Protein AF-A0A3Q7GHH8-F1 (afdb_monomer_lite)

Structure (mmCIF, N/CA/C/O backbone):
data_AF-A0A3Q7GHH8-F1
#
_entry.id   AF-A0A3Q7GHH8-F1
#
loop_
_atom_site.group_PDB
_atom_site.id
_atom_site.type_symbol
_atom_site.label_atom_id
_atom_site.label_alt_id
_atom_site.label_comp_id
_atom_site.label_asym_id
_atom_site.label_entity_id
_atom_site.label_seq_id
_atom_site.pdbx_PDB_ins_code
_atom_site.Cartn_x
_atom_site.Cartn_y
_atom_site.Cartn_z
_atom_site.occupancy
_atom_site.B_iso_or_equiv
_atom_site.auth_seq_id
_atom_site.auth_comp_id
_atom_site.auth_asym_id
_atom_site.auth_atom_id
_atom_site.pdbx_PDB_model_num
ATOM 1 N N . MET A 1 1 ? 13.890 -15.818 -22.424 1.00 46.34 1 MET A N 1
ATOM 2 C CA . MET A 1 1 ? 13.110 -15.985 -21.183 1.00 46.34 1 MET A CA 1
ATOM 3 C C . MET A 1 1 ? 12.271 -14.733 -21.054 1.00 46.34 1 MET A C 1
ATOM 5 O O . MET A 1 1 ? 12.860 -13.675 -20.892 1.00 46.34 1 MET A O 1
ATOM 9 N N . GLU A 1 2 ? 10.953 -14.808 -21.233 1.00 57.88 2 GLU A N 1
ATOM 10 C CA . GLU A 1 2 ? 10.088 -13.681 -20.861 1.00 57.88 2 GLU A CA 1
ATOM 11 C C . GLU A 1 2 ? 10.237 -13.481 -19.350 1.00 57.88 2 GLU A C 1
ATOM 13 O O . GLU A 1 2 ? 9.786 -14.303 -18.550 1.00 57.88 2 GLU A O 1
ATOM 18 N N . GLY A 1 3 ? 10.994 -12.457 -18.958 1.00 70.94 3 GLY A N 1
ATOM 19 C CA . GLY A 1 3 ? 11.122 -12.071 -17.562 1.00 70.94 3 GLY A CA 1
ATOM 20 C C . GLY A 1 3 ? 9.764 -11.588 -17.072 1.00 70.94 3 GLY A C 1
ATOM 21 O O . GLY A 1 3 ? 9.121 -10.778 -17.734 1.00 70.94 3 GLY A O 1
ATOM 22 N N . LYS A 1 4 ? 9.302 -12.108 -15.933 1.00 78.62 4 LYS A N 1
ATOM 23 C CA . LYS A 1 4 ? 8.099 -11.588 -15.275 1.00 78.62 4 LYS A CA 1
ATOM 24 C C . LYS A 1 4 ? 8.298 -10.102 -14.984 1.00 78.62 4 LYS A C 1
ATOM 26 O O . LYS A 1 4 ? 9.358 -9.725 -14.493 1.00 78.62 4 LYS A O 1
ATOM 31 N N . ASP A 1 5 ? 7.261 -9.311 -15.235 1.00 91.69 5 ASP A N 1
ATOM 32 C CA . ASP A 1 5 ? 7.215 -7.897 -14.869 1.00 91.69 5 ASP A CA 1
ATOM 33 C C . ASP A 1 5 ? 7.549 -7.713 -13.366 1.00 91.69 5 ASP A C 1
ATOM 35 O O . ASP A 1 5 ? 6.812 -8.223 -12.506 1.00 91.69 5 ASP A O 1
ATOM 39 N N . PRO A 1 6 ? 8.661 -7.027 -13.027 1.00 90.94 6 PRO A N 1
ATOM 40 C CA . PRO A 1 6 ? 9.063 -6.787 -11.646 1.00 90.94 6 PRO A CA 1
ATOM 41 C C . PRO A 1 6 ? 8.013 -6.020 -10.838 1.00 90.94 6 PRO A C 1
ATOM 43 O O . PRO A 1 6 ? 7.798 -6.348 -9.667 1.00 90.94 6 PRO A O 1
ATOM 46 N N . ALA A 1 7 ? 7.323 -5.048 -11.446 1.00 92.50 7 ALA A N 1
ATOM 47 C CA . ALA A 1 7 ? 6.305 -4.253 -10.765 1.00 92.50 7 ALA A CA 1
ATOM 48 C C . ALA A 1 7 ? 5.148 -5.148 -10.306 1.00 92.50 7 ALA A C 1
ATOM 50 O O . ALA A 1 7 ? 4.721 -5.093 -9.148 1.00 92.50 7 ALA A O 1
ATOM 51 N N . LYS A 1 8 ? 4.714 -6.067 -11.174 1.00 94.06 8 LYS A N 1
ATOM 52 C CA . LYS A 1 8 ? 3.719 -7.089 -10.838 1.00 94.06 8 LYS A CA 1
ATOM 53 C C . LYS A 1 8 ? 4.173 -8.015 -9.709 1.00 94.06 8 LYS A C 1
ATOM 55 O O . LYS A 1 8 ? 3.388 -8.283 -8.803 1.00 94.06 8 LYS A O 1
ATOM 60 N N . ILE A 1 9 ? 5.427 -8.477 -9.721 1.00 95.56 9 ILE A N 1
ATOM 61 C CA . ILE A 1 9 ? 5.963 -9.332 -8.645 1.00 95.56 9 ILE A CA 1
ATOM 62 C C . ILE A 1 9 ? 5.903 -8.610 -7.292 1.00 95.56 9 ILE A C 1
ATOM 64 O O . ILE A 1 9 ? 5.458 -9.196 -6.302 1.00 95.56 9 ILE A O 1
ATOM 68 N N . ILE A 1 10 ? 6.325 -7.344 -7.244 1.00 94.94 10 ILE A N 1
ATOM 69 C CA . ILE A 1 10 ? 6.323 -6.543 -6.013 1.00 94.94 10 ILE A CA 1
ATOM 70 C C . ILE A 1 10 ? 4.889 -6.295 -5.540 1.00 94.94 10 ILE A C 1
ATOM 72 O O . ILE A 1 10 ? 4.586 -6.494 -4.362 1.00 94.94 10 ILE A O 1
ATOM 76 N N . LYS A 1 11 ? 3.985 -5.924 -6.452 1.00 95.19 11 LYS A N 1
ATOM 77 C CA . LYS A 1 11 ? 2.570 -5.691 -6.145 1.00 95.19 11 LYS A CA 1
ATOM 78 C C . LYS A 1 11 ? 1.893 -6.935 -5.561 1.00 95.19 11 LYS A C 1
ATOM 80 O O . LYS A 1 11 ? 1.198 -6.833 -4.548 1.00 95.19 11 LYS A O 1
ATOM 85 N N . ASP A 1 12 ? 2.142 -8.110 -6.137 1.00 95.56 12 ASP A N 1
ATOM 86 C CA . ASP A 1 12 ? 1.615 -9.384 -5.633 1.00 95.56 12 ASP A CA 1
ATOM 87 C C . ASP A 1 12 ? 2.188 -9.729 -4.246 1.00 95.56 12 ASP A C 1
ATOM 89 O O . ASP A 1 12 ? 1.470 -10.220 -3.370 1.00 95.56 12 ASP A O 1
ATOM 93 N N . GLY A 1 13 ? 3.479 -9.461 -4.026 1.00 95.62 13 GLY A N 1
ATOM 94 C CA . GLY A 1 13 ? 4.137 -9.642 -2.730 1.00 95.62 13 GLY A CA 1
ATOM 95 C C . GLY A 1 13 ? 3.554 -8.740 -1.638 1.00 95.62 13 GLY A C 1
ATOM 96 O O . GLY A 1 13 ? 3.257 -9.212 -0.536 1.00 95.62 13 GLY A O 1
ATOM 97 N N . LEU A 1 14 ? 3.320 -7.463 -1.958 1.00 95.38 14 LEU A N 1
ATOM 98 C CA . LEU A 1 14 ? 2.675 -6.503 -1.060 1.00 95.38 14 LEU A CA 1
ATOM 99 C C . LEU A 1 14 ? 1.245 -6.931 -0.728 1.00 95.38 14 LEU A C 1
ATOM 101 O O . LEU A 1 14 ? 0.883 -6.957 0.444 1.00 95.38 14 LEU A O 1
ATOM 105 N N . SER A 1 15 ? 0.458 -7.344 -1.725 1.00 94.75 15 SER A N 1
ATOM 106 C CA . SER A 1 15 ? -0.922 -7.798 -1.512 1.00 94.75 15 SER A CA 1
ATOM 107 C C . SER A 1 15 ? -1.008 -8.960 -0.515 1.00 94.75 15 SER A C 1
ATOM 109 O O . SER A 1 15 ? -1.835 -8.926 0.393 1.00 94.75 15 SER A O 1
ATOM 111 N N . LYS A 1 16 ? -0.111 -9.951 -0.619 1.00 96.31 16 LYS A N 1
ATOM 112 C CA . LYS A 1 16 ? -0.055 -11.086 0.320 1.00 96.31 16 LYS A CA 1
ATOM 113 C C . LYS A 1 16 ? 0.397 -10.663 1.716 1.00 96.31 16 LYS A C 1
ATOM 115 O O . LYS A 1 16 ? -0.170 -11.106 2.709 1.00 96.31 16 LYS A O 1
ATOM 120 N N . THR A 1 17 ? 1.406 -9.800 1.793 1.00 95.31 17 THR A N 1
ATOM 121 C CA . THR A 1 17 ? 1.964 -9.324 3.067 1.00 95.31 17 THR A CA 1
ATOM 122 C C . THR A 1 17 ? 0.955 -8.471 3.837 1.00 95.31 17 THR A C 1
ATOM 124 O O . THR A 1 17 ? 0.804 -8.635 5.046 1.00 95.31 17 THR A O 1
ATOM 127 N N . LEU A 1 18 ? 0.195 -7.614 3.150 1.00 94.62 18 LEU A N 1
ATOM 128 C CA . LEU A 1 18 ? -0.804 -6.739 3.769 1.00 94.62 18 LEU A CA 1
ATOM 129 C C . LEU A 1 18 ? -1.983 -7.491 4.396 1.00 94.62 18 LEU A C 1
ATOM 131 O O . LEU A 1 18 ? -2.688 -6.905 5.205 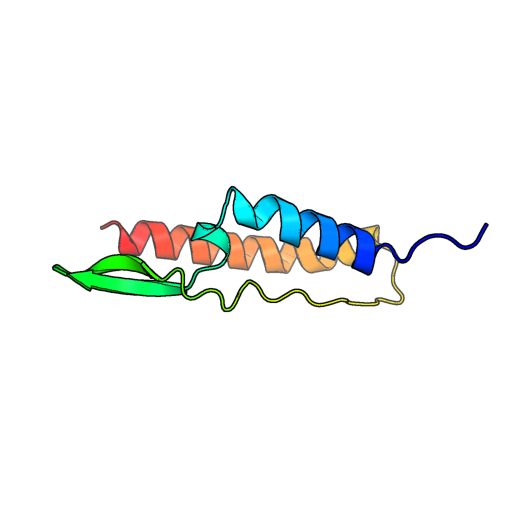1.00 94.62 18 LEU A O 1
ATOM 135 N N . VAL A 1 19 ? -2.180 -8.781 4.112 1.00 93.06 19 VAL A N 1
ATOM 136 C CA . VAL A 1 19 ? -3.127 -9.605 4.883 1.00 93.06 19 VAL A CA 1
ATOM 137 C C . VAL A 1 19 ? -2.676 -9.713 6.344 1.00 93.06 19 VAL A C 1
ATOM 139 O O . VAL A 1 19 ? -3.472 -9.543 7.264 1.00 93.06 19 VAL A O 1
ATOM 142 N N . PHE A 1 20 ? -1.381 -9.940 6.567 1.00 94.50 20 PHE A N 1
ATOM 143 C CA . PHE A 1 20 ? -0.800 -10.049 7.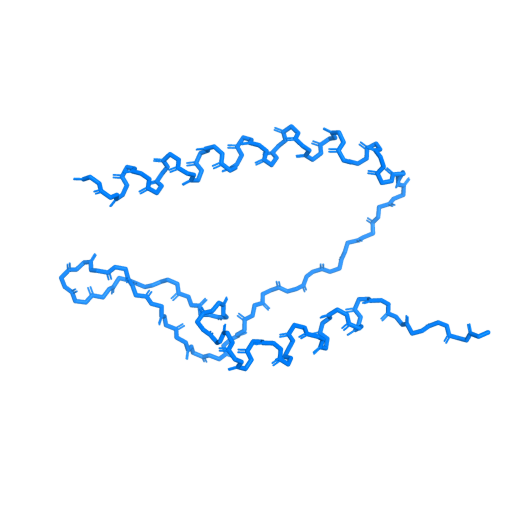906 1.00 94.50 20 PHE A CA 1
ATOM 144 C C . PHE A 1 20 ? -0.570 -8.675 8.543 1.00 94.50 20 PHE A C 1
ATOM 146 O O . PHE A 1 20 ? -0.766 -8.507 9.743 1.00 94.50 20 PHE A O 1
ATOM 153 N N . TYR A 1 21 ? -0.219 -7.679 7.728 1.00 93.75 21 TYR A N 1
ATOM 154 C CA . TYR A 1 21 ? 0.068 -6.308 8.158 1.00 93.75 21 TYR A CA 1
ATOM 155 C C . TYR A 1 21 ? -1.034 -5.324 7.757 1.00 93.75 21 TYR A C 1
ATOM 157 O O . TYR A 1 21 ? -0.761 -4.190 7.361 1.00 93.75 21 TYR A O 1
ATOM 165 N N . HIS A 1 22 ? -2.291 -5.749 7.873 1.00 92.19 22 HIS A N 1
ATOM 166 C CA . HIS A 1 22 ? -3.454 -4.981 7.428 1.00 92.19 22 HIS A CA 1
ATOM 167 C C . HIS A 1 22 ? -3.550 -3.541 7.972 1.00 92.19 22 HIS A C 1
ATOM 169 O O . HIS A 1 22 ? -4.031 -2.695 7.214 1.00 92.19 22 HIS A O 1
ATOM 175 N N . PRO A 1 23 ? -3.049 -3.176 9.179 1.00 93.38 23 PRO A N 1
ATOM 176 C CA . PRO A 1 23 ? -3.083 -1.780 9.611 1.00 93.38 23 PRO A CA 1
ATOM 177 C C . PRO A 1 23 ? -2.266 -0.851 8.704 1.00 93.38 23 PRO A C 1
ATOM 179 O O . PRO A 1 23 ? -2.625 0.308 8.533 1.00 93.38 23 PRO A O 1
ATOM 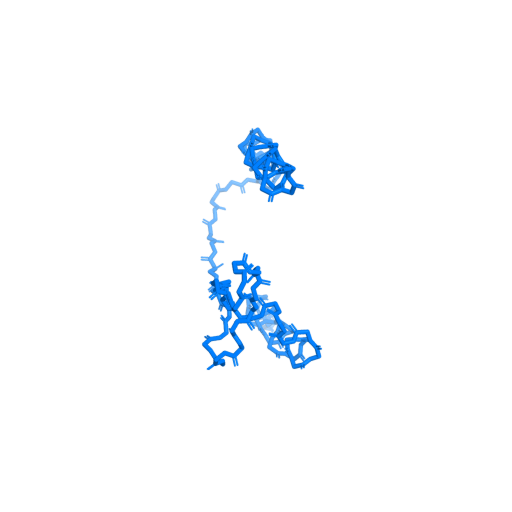182 N N . LEU A 1 24 ? -1.213 -1.349 8.046 1.00 92.75 24 LEU A N 1
ATOM 183 C CA . LEU A 1 24 ? -0.407 -0.544 7.119 1.00 92.75 24 LEU A CA 1
ATOM 184 C C . LEU A 1 24 ? -1.175 -0.144 5.849 1.00 92.75 24 LEU A C 1
ATOM 186 O O . LEU A 1 24 ? -0.776 0.789 5.160 1.00 92.75 24 LEU A O 1
ATOM 190 N N . ALA A 1 25 ? -2.279 -0.830 5.546 1.00 95.00 25 ALA A N 1
ATOM 191 C CA . ALA A 1 25 ? -3.181 -0.489 4.450 1.00 95.00 25 ALA A CA 1
ATOM 192 C C . ALA A 1 25 ? -4.312 0.473 4.855 1.00 95.00 25 ALA A C 1
ATOM 194 O O . ALA A 1 25 ? -5.134 0.833 4.011 1.00 95.00 25 ALA A O 1
ATOM 195 N N . GLY A 1 26 ? -4.385 0.865 6.129 1.00 93.19 26 GLY A N 1
ATOM 196 C CA . GLY A 1 26 ? -5.442 1.723 6.649 1.00 93.19 26 GLY A CA 1
ATOM 197 C C . GLY A 1 26 ? -5.220 3.216 6.402 1.00 93.19 26 GLY A C 1
ATOM 198 O O . GLY A 1 26 ? -4.307 3.649 5.695 1.00 93.19 26 GLY A O 1
ATOM 199 N N . ARG A 1 27 ? -6.090 4.027 7.001 1.00 94.00 27 ARG A N 1
ATOM 200 C CA . ARG A 1 27 ? -5.983 5.492 7.036 1.00 94.00 27 ARG A CA 1
ATOM 201 C C 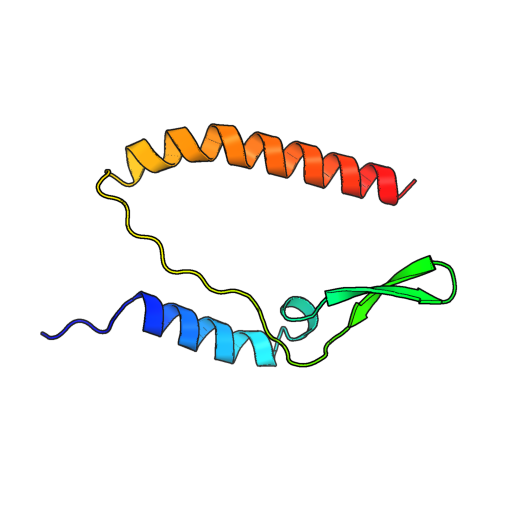. ARG A 1 27 ? -5.942 5.971 8.472 1.00 94.00 27 ARG A C 1
ATOM 203 O O . ARG A 1 27 ? -6.686 5.462 9.308 1.00 94.00 27 ARG A O 1
ATOM 210 N N . PHE A 1 28 ? -5.109 6.964 8.749 1.00 93.44 28 PHE A N 1
ATOM 211 C CA . PHE A 1 28 ? -5.121 7.616 10.049 1.00 93.44 28 PHE A CA 1
ATOM 212 C C . PHE A 1 28 ? -6.413 8.404 10.237 1.00 93.44 28 PHE A C 1
ATOM 214 O O . PHE A 1 28 ? -6.817 9.172 9.365 1.00 93.44 28 PHE A O 1
ATOM 221 N N . ILE A 1 29 ? -7.053 8.195 11.381 1.00 94.38 29 ILE A N 1
ATOM 222 C CA . ILE A 1 29 ? -8.249 8.911 11.809 1.00 94.38 29 ILE A CA 1
ATOM 223 C C . ILE A 1 29 ? -8.080 9.361 13.260 1.00 94.38 29 ILE A C 1
ATOM 225 O O . ILE A 1 29 ? -7.357 8.735 14.041 1.00 94.38 29 ILE A O 1
ATOM 229 N N . GLU A 1 30 ? -8.768 10.435 13.629 1.00 95.56 30 GLU A N 1
ATOM 230 C CA . GLU A 1 30 ? -8.880 10.847 15.024 1.00 95.56 30 GLU A CA 1
ATOM 231 C C . GLU A 1 30 ? -9.990 10.036 15.703 1.00 95.56 30 GLU A C 1
ATOM 233 O O . GLU A 1 30 ? -11.149 10.049 15.286 1.00 95.56 30 GLU A O 1
ATOM 238 N N . GLY A 1 31 ? -9.612 9.276 16.724 1.00 92.00 31 GLY A N 1
ATOM 239 C CA . GLY A 1 31 ? -10.507 8.467 17.534 1.00 92.00 31 GLY A CA 1
ATOM 240 C C . GLY A 1 31 ? -11.028 9.193 18.777 1.00 92.00 31 GLY A C 1
ATOM 241 O O . GLY A 1 31 ? -10.714 10.361 19.025 1.00 92.00 31 GLY A O 1
ATOM 242 N N . PRO A 1 32 ? -11.796 8.489 19.626 1.00 93.75 32 PRO A N 1
ATOM 243 C CA . PRO A 1 32 ? -12.240 9.017 20.910 1.00 93.75 32 PRO A CA 1
ATOM 244 C C . PRO A 1 32 ? -11.059 9.525 21.747 1.00 93.75 32 PRO A C 1
ATOM 246 O O . PRO A 1 32 ? -9.986 8.917 21.764 1.00 93.75 32 PRO A O 1
ATOM 249 N N . ASN A 1 33 ? -11.264 10.626 22.471 1.00 93.81 33 ASN A N 1
ATOM 250 C CA . ASN A 1 33 ? -10.227 11.293 23.268 1.00 93.81 33 ASN A CA 1
ATOM 251 C C . ASN A 1 33 ? -9.009 11.760 22.448 1.00 93.81 33 ASN A C 1
ATOM 253 O O . ASN A 1 33 ? -7.901 11.791 22.979 1.00 93.81 33 ASN A O 1
ATOM 257 N N . LYS A 1 34 ? -9.210 12.107 21.168 1.00 91.44 34 LYS A N 1
ATOM 258 C CA . LYS A 1 34 ? -8.166 12.601 20.253 1.00 91.44 34 LYS A CA 1
ATOM 259 C C . LYS A 1 34 ? -7.009 11.626 20.028 1.00 91.44 34 LYS A C 1
ATOM 261 O O . LYS A 1 34 ? -5.893 12.023 19.705 1.00 91.44 34 LYS A O 1
ATOM 266 N N . LYS A 1 35 ? -7.251 10.329 20.230 1.00 93.00 35 LYS A N 1
ATOM 267 C CA . LYS A 1 35 ? -6.233 9.304 20.001 1.00 93.00 35 LYS A CA 1
ATOM 268 C C . LYS A 1 35 ? -6.118 9.009 18.516 1.00 93.00 35 LYS A C 1
ATOM 270 O O . LYS A 1 35 ? -7.127 8.769 17.859 1.00 93.00 35 LYS A O 1
ATOM 275 N N . LEU A 1 36 ? -4.893 8.961 18.005 1.00 92.12 36 LEU A N 1
ATOM 276 C CA . LEU A 1 36 ? -4.633 8.514 16.644 1.00 92.12 36 LEU A CA 1
ATOM 277 C C . LEU A 1 36 ? -5.029 7.038 16.506 1.00 92.12 36 LEU A C 1
ATOM 279 O O . LEU A 1 36 ? -4.566 6.184 17.263 1.00 92.12 36 LEU A O 1
ATOM 283 N N . MET A 1 37 ? -5.899 6.740 15.549 1.00 93.88 37 MET A N 1
ATOM 284 C CA . MET A 1 37 ? -6.349 5.387 15.233 1.00 93.88 37 MET A CA 1
ATOM 285 C C . MET A 1 37 ? -6.155 5.107 13.745 1.00 93.88 37 MET A C 1
ATOM 287 O O . MET A 1 37 ? -6.018 6.020 12.932 1.00 93.88 37 MET A O 1
ATOM 291 N N . VAL A 1 38 ? -6.162 3.827 13.383 1.00 94.62 38 VAL A N 1
ATOM 292 C CA . VAL A 1 38 ? -6.061 3.382 11.992 1.00 94.62 38 VAL A CA 1
ATOM 293 C C . VAL A 1 38 ? -7.393 2.777 11.563 1.00 94.62 38 VAL A C 1
ATOM 295 O O . VAL A 1 38 ? -7.813 1.743 12.081 1.00 94.62 38 VAL A O 1
ATOM 298 N N . ASN A 1 39 ? -8.052 3.409 10.598 1.00 95.19 39 ASN A N 1
ATOM 299 C CA . ASN A 1 39 ? -9.239 2.879 9.945 1.00 95.19 39 ASN A CA 1
ATOM 300 C C . ASN A 1 39 ? -8.837 1.873 8.858 1.00 95.19 39 ASN A C 1
ATOM 302 O O . ASN A 1 39 ? -8.299 2.257 7.818 1.00 95.19 39 ASN A O 1
ATOM 306 N N . CYS A 1 40 ? -9.101 0.588 9.093 1.00 94.31 40 CYS A N 1
ATOM 307 C CA . CYS A 1 40 ? -8.817 -0.496 8.151 1.00 94.31 40 CYS A CA 1
ATOM 308 C C . CYS A 1 40 ? -10.040 -0.766 7.259 1.00 94.31 40 CYS A C 1
ATOM 310 O O . CYS A 1 40 ? -10.750 -1.750 7.451 1.00 94.31 40 CYS A O 1
ATOM 312 N N . ASN A 1 41 ? -10.302 0.117 6.294 1.00 93.12 41 ASN A N 1
ATOM 313 C CA . ASN A 1 41 ? -11.500 0.072 5.443 1.00 93.12 41 ASN A CA 1
ATOM 314 C C . ASN A 1 41 ? -11.348 -0.755 4.149 1.00 93.12 41 ASN A C 1
ATOM 316 O O . ASN A 1 41 ? -12.269 -0.801 3.338 1.00 93.12 41 ASN A O 1
ATOM 320 N N . GLY A 1 42 ? -10.196 -1.396 3.941 1.00 89.38 42 GLY A N 1
ATOM 321 C CA . GLY A 1 42 ? -9.942 -2.224 2.761 1.00 89.38 42 GLY A CA 1
ATOM 322 C C . GLY A 1 42 ? -9.620 -1.452 1.477 1.00 89.38 42 GLY A C 1
ATOM 323 O O . GLY A 1 42 ? -9.467 -2.084 0.438 1.00 89.38 42 GLY A O 1
ATOM 324 N N . GLU A 1 43 ? -9.455 -0.123 1.523 1.00 91.38 43 GLU A N 1
ATOM 325 C CA . GLU A 1 43 ? -9.014 0.667 0.358 1.00 91.38 43 GLU A CA 1
ATOM 326 C C . GLU A 1 43 ? -7.615 0.281 -0.141 1.00 91.38 43 GLU A C 1
ATOM 328 O O . GLU A 1 43 ? -7.275 0.525 -1.298 1.00 91.38 43 GLU A O 1
ATOM 333 N N . GLY A 1 44 ? -6.791 -0.306 0.728 1.00 90.44 44 GLY A N 1
ATOM 334 C CA . GLY A 1 44 ? -5.429 -0.683 0.384 1.00 90.44 44 GLY A CA 1
ATOM 335 C C . GLY A 1 44 ? -4.454 0.496 0.401 1.00 90.44 44 GLY A C 1
ATOM 336 O O . GLY A 1 44 ? -4.736 1.590 0.904 1.00 90.44 44 GLY A O 1
ATOM 337 N N . ILE A 1 45 ? -3.274 0.244 -0.165 1.00 92.00 45 ILE A N 1
ATOM 338 C CA . ILE A 1 45 ? -2.208 1.233 -0.333 1.00 92.00 45 ILE A CA 1
ATOM 339 C C . ILE A 1 45 ? -2.103 1.679 -1.788 1.00 92.00 45 ILE A C 1
ATOM 341 O O . ILE A 1 45 ? -2.453 0.947 -2.715 1.00 92.00 45 ILE A O 1
ATOM 345 N N . MET A 1 46 ? -1.547 2.868 -1.983 1.00 91.81 46 MET A N 1
ATOM 346 C CA . MET A 1 46 ? -1.171 3.358 -3.300 1.00 91.81 46 MET A CA 1
ATOM 347 C C . MET A 1 46 ? 0.168 2.739 -3.719 1.00 91.81 46 MET A C 1
ATOM 349 O O . MET A 1 46 ? 1.160 2.850 -3.004 1.00 91.81 46 MET A O 1
ATOM 353 N N . PHE A 1 47 ? 0.185 2.089 -4.882 1.00 92.44 47 PHE A N 1
ATOM 354 C CA . PHE A 1 47 ? 1.387 1.552 -5.520 1.00 92.44 47 PHE A CA 1
ATOM 355 C C . PHE A 1 47 ? 1.535 2.212 -6.890 1.00 92.44 47 PHE A C 1
ATOM 357 O O . PHE A 1 47 ? 0.627 2.105 -7.716 1.00 92.44 47 PHE A O 1
ATOM 364 N N . ILE A 1 48 ? 2.651 2.906 -7.105 1.00 91.50 48 ILE A N 1
ATOM 365 C CA . ILE A 1 48 ? 2.935 3.661 -8.328 1.00 91.50 48 ILE A CA 1
ATOM 366 C C . ILE A 1 48 ? 4.212 3.098 -8.941 1.00 91.50 48 ILE A C 1
ATOM 368 O O . ILE A 1 48 ? 5.232 2.983 -8.264 1.00 91.50 48 ILE A O 1
ATOM 372 N N . GLU A 1 49 ? 4.139 2.762 -10.221 1.00 89.31 49 GLU A N 1
ATOM 373 C CA . GLU A 1 49 ? 5.300 2.422 -11.032 1.00 89.31 49 GLU A CA 1
ATOM 374 C C . GLU A 1 49 ? 5.895 3.708 -11.612 1.00 89.31 49 GLU A C 1
ATOM 376 O O . GLU A 1 49 ? 5.169 4.551 -12.141 1.00 89.31 49 GLU A O 1
ATOM 381 N N . GLY A 1 50 ? 7.208 3.872 -11.470 1.00 88.00 50 GLY A N 1
ATOM 382 C CA . GLY A 1 50 ? 7.949 5.001 -12.019 1.00 88.00 50 GLY A CA 1
ATOM 383 C C . GLY A 1 50 ? 9.079 4.503 -12.906 1.00 88.00 50 GLY A C 1
ATOM 384 O O . GLY A 1 50 ? 9.818 3.603 -12.510 1.00 88.00 50 GLY A O 1
ATOM 385 N N . ASP A 1 51 ? 9.214 5.113 -14.078 1.00 85.62 51 ASP A N 1
ATOM 386 C CA . ASP A 1 51 ? 10.341 4.914 -14.987 1.00 85.62 51 ASP A CA 1
ATOM 387 C C . ASP A 1 51 ? 11.234 6.158 -14.951 1.00 85.62 51 ASP A C 1
ATOM 389 O O . ASP A 1 51 ? 10.745 7.289 -14.853 1.00 85.62 51 ASP A O 1
ATOM 393 N N . ALA A 1 52 ? 12.547 5.953 -15.002 1.00 85.56 52 ALA A N 1
ATOM 394 C CA . ALA A 1 52 ? 13.508 7.035 -15.078 1.00 85.56 52 ALA A CA 1
ATOM 395 C C . ALA A 1 52 ? 14.654 6.657 -16.019 1.00 85.56 52 ALA A C 1
ATOM 397 O O . ALA A 1 52 ? 15.331 5.649 -15.829 1.00 85.56 52 ALA A O 1
ATOM 398 N N . SER A 1 53 ? 14.942 7.523 -16.992 1.00 88.88 53 SER A N 1
ATOM 399 C CA . SER A 1 53 ? 16.054 7.349 -17.939 1.00 88.88 53 SER A CA 1
ATOM 400 C C . SER A 1 53 ? 17.413 7.773 -17.355 1.00 88.88 53 SER A C 1
ATOM 402 O O . SER A 1 53 ? 18.231 8.380 -18.044 1.00 88.88 53 SER A O 1
ATOM 404 N N . VAL A 1 54 ? 17.648 7.500 -16.069 1.00 86.56 54 VAL A N 1
ATOM 405 C CA . VAL A 1 54 ? 18.890 7.826 -15.353 1.00 86.56 54 VAL A CA 1
ATOM 406 C C . VAL A 1 54 ? 19.408 6.604 -14.603 1.00 86.56 54 VAL A C 1
ATOM 408 O O . VAL A 1 54 ? 18.646 5.731 -14.199 1.00 86.56 54 VAL A O 1
ATOM 411 N N . GLU A 1 55 ? 20.720 6.549 -14.392 1.00 85.50 55 GLU A N 1
ATOM 412 C CA . GLU A 1 55 ? 21.341 5.514 -13.564 1.00 85.50 55 GLU A CA 1
ATOM 413 C C . GLU A 1 55 ? 20.876 5.635 -12.106 1.00 85.50 55 GLU A C 1
ATOM 415 O O . GLU A 1 55 ? 20.775 6.740 -11.562 1.00 85.50 55 GLU A O 1
ATOM 420 N N . LEU A 1 56 ? 20.639 4.491 -11.457 1.00 83.00 56 LEU A N 1
ATOM 421 C CA . LEU A 1 56 ? 20.137 4.432 -10.081 1.00 83.00 56 LEU A CA 1
ATOM 422 C C . LEU A 1 56 ? 21.049 5.170 -9.085 1.00 83.00 56 LEU A C 1
ATOM 424 O O . LEU A 1 56 ? 20.546 5.791 -8.155 1.00 83.00 56 LEU A O 1
ATOM 428 N N . GLU A 1 57 ? 22.368 5.143 -9.293 1.00 84.94 57 GLU A N 1
ATOM 429 C CA . GLU A 1 57 ? 23.353 5.836 -8.447 1.00 84.94 57 GLU A CA 1
ATOM 430 C C . GLU A 1 57 ? 23.138 7.357 -8.453 1.00 84.94 57 GLU A C 1
ATOM 432 O O . GLU A 1 57 ? 23.028 7.981 -7.398 1.00 84.94 57 GLU A O 1
ATOM 437 N N . LYS A 1 58 ? 22.966 7.943 -9.645 1.00 79.50 58 LYS A N 1
ATOM 438 C CA . LYS A 1 58 ? 22.701 9.380 -9.826 1.00 79.50 58 LYS A CA 1
ATOM 439 C C . LYS A 1 58 ? 21.323 9.781 -9.306 1.00 79.50 58 LYS A C 1
ATOM 441 O O . LYS A 1 58 ? 21.154 10.872 -8.754 1.00 79.50 58 LYS A O 1
ATOM 446 N N . LEU A 1 59 ? 20.330 8.900 -9.466 1.00 78.31 59 LEU A N 1
ATOM 447 C CA . LEU A 1 59 ? 19.015 9.100 -8.864 1.00 78.31 59 LEU A CA 1
ATOM 448 C C . LEU A 1 59 ? 19.150 9.147 -7.339 1.00 78.31 59 LEU A C 1
ATOM 450 O O . LEU A 1 59 ? 18.696 10.112 -6.733 1.00 78.31 59 LEU A O 1
ATOM 454 N N . GLY A 1 60 ? 19.841 8.168 -6.746 1.00 73.88 60 GLY A N 1
ATOM 455 C CA . GLY A 1 60 ? 20.095 8.028 -5.311 1.00 73.88 60 GLY A CA 1
ATOM 456 C C . GLY A 1 60 ? 20.619 9.298 -4.642 1.00 73.88 60 GLY A C 1
ATOM 457 O O . GLY A 1 60 ? 20.097 9.696 -3.604 1.00 73.88 60 GLY A O 1
ATOM 458 N N . GLU A 1 61 ? 21.591 9.980 -5.246 1.00 73.62 61 GLU A N 1
ATOM 459 C CA . GLU A 1 61 ? 22.115 11.259 -4.737 1.00 73.62 61 GLU A CA 1
ATOM 460 C C . GLU A 1 61 ? 21.047 12.365 -4.709 1.00 73.62 61 GLU A C 1
ATOM 462 O O . GLU A 1 61 ? 20.930 13.111 -3.733 1.00 73.62 61 GLU A O 1
ATOM 467 N N . SER A 1 62 ? 20.210 12.425 -5.748 1.00 67.94 62 SER A N 1
ATOM 468 C CA . SER A 1 62 ? 19.150 13.429 -5.889 1.00 67.94 62 SER A CA 1
ATOM 469 C C . SER A 1 62 ? 17.991 13.200 -4.908 1.00 67.94 62 SER A C 1
ATOM 471 O O . SER A 1 62 ? 17.486 14.154 -4.307 1.00 67.94 62 SER A O 1
ATOM 473 N N . ILE A 1 63 ? 17.583 11.938 -4.703 1.00 68.38 63 ILE A N 1
ATOM 474 C CA . ILE A 1 63 ? 16.547 11.573 -3.717 1.00 68.38 63 ILE A CA 1
ATOM 475 C C . ILE A 1 63 ? 17.069 11.634 -2.286 1.00 68.38 63 ILE A C 1
ATOM 477 O O . ILE A 1 63 ? 16.320 12.072 -1.419 1.00 68.38 63 ILE A O 1
ATOM 481 N N . ASN A 1 64 ? 18.323 11.264 -2.008 1.00 63.12 64 ASN A N 1
ATOM 482 C CA . ASN A 1 64 ? 18.860 11.311 -0.645 1.00 63.12 64 ASN A CA 1
ATOM 483 C C . ASN A 1 64 ? 18.763 12.714 -0.043 1.00 63.12 64 ASN A C 1
ATOM 485 O O . ASN A 1 64 ? 18.376 12.842 1.114 1.00 63.12 64 ASN A O 1
ATOM 489 N N . HIS A 1 65 ? 19.006 13.765 -0.830 1.00 61.09 65 HIS A N 1
ATOM 490 C CA . HIS A 1 65 ? 18.853 15.139 -0.352 1.00 61.09 65 HIS A CA 1
ATOM 491 C C .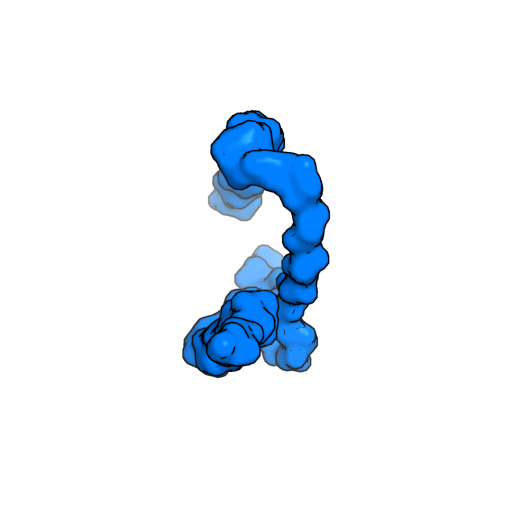 HIS A 1 65 ? 17.404 15.506 0.013 1.00 61.09 65 HIS A C 1
ATOM 493 O O . HIS A 1 65 ? 17.187 16.190 1.010 1.00 61.09 65 HIS A O 1
ATOM 499 N N . HIS A 1 66 ? 16.406 15.045 -0.746 1.00 58.88 66 HIS A N 1
ATOM 500 C CA . HIS A 1 66 ? 14.994 15.368 -0.491 1.00 58.88 66 HIS A CA 1
ATOM 501 C C . HIS A 1 66 ? 14.350 14.463 0.566 1.00 58.88 66 HIS A C 1
ATOM 503 O O . HIS A 1 66 ? 13.585 14.932 1.410 1.00 58.88 66 HIS A O 1
ATOM 509 N N . VAL A 1 67 ? 14.670 13.169 0.553 1.00 63.47 67 VAL A N 1
ATOM 510 C CA . VAL A 1 67 ? 14.106 12.177 1.473 1.00 63.47 67 VAL A CA 1
ATOM 511 C C . VAL A 1 67 ? 14.640 12.390 2.890 1.00 63.47 67 VAL A C 1
ATOM 513 O O . VAL A 1 67 ? 13.855 12.302 3.830 1.00 63.47 67 VAL A O 1
ATOM 516 N N . HIS A 1 68 ? 15.914 12.772 3.070 1.00 62.38 68 HIS A N 1
ATOM 517 C CA . HIS A 1 68 ? 16.424 13.139 4.399 1.00 62.38 68 HIS A CA 1
ATOM 518 C C . HIS A 1 68 ? 15.647 14.305 5.007 1.00 62.38 68 HIS A C 1
ATOM 520 O O . HIS A 1 68 ? 15.290 14.255 6.179 1.00 62.38 68 HIS A O 1
ATOM 526 N N . ILE A 1 69 ? 15.361 15.337 4.209 1.00 65.62 69 ILE A N 1
ATOM 527 C CA . ILE A 1 69 ? 14.610 16.513 4.656 1.00 65.62 69 ILE A CA 1
ATOM 528 C C . ILE A 1 69 ? 13.186 16.106 5.064 1.00 65.62 69 ILE A C 1
ATOM 530 O O . ILE A 1 69 ? 12.743 16.441 6.161 1.00 65.62 69 ILE A O 1
ATOM 534 N N . LEU A 1 70 ? 12.491 15.328 4.229 1.00 64.75 70 LEU A N 1
ATOM 535 C CA . LEU A 1 70 ? 11.142 14.826 4.520 1.00 64.75 70 LEU A CA 1
ATOM 536 C C . LEU A 1 70 ? 11.097 13.929 5.764 1.00 64.75 70 LEU A C 1
ATOM 538 O O . LEU A 1 70 ? 10.216 14.111 6.600 1.00 64.75 70 LEU A O 1
ATOM 542 N N . ILE A 1 71 ? 12.056 13.014 5.934 1.00 72.94 71 ILE A N 1
ATOM 543 C CA . ILE A 1 71 ? 12.161 12.173 7.135 1.00 72.94 71 ILE A CA 1
ATOM 544 C C . ILE A 1 71 ? 12.428 13.033 8.374 1.00 72.94 71 ILE A C 1
ATOM 546 O O . ILE A 1 71 ? 11.828 12.787 9.419 1.00 72.94 71 ILE A O 1
ATOM 550 N N . TYR A 1 72 ? 13.282 14.055 8.274 1.00 70.50 72 TYR A N 1
ATOM 551 C CA . TYR A 1 72 ? 13.594 14.942 9.396 1.00 70.50 72 TYR A CA 1
ATOM 552 C C . TYR A 1 72 ? 12.362 15.734 9.841 1.00 70.50 72 TYR A C 1
ATOM 554 O O . TYR A 1 72 ? 12.034 15.750 11.026 1.00 70.50 72 TYR A O 1
ATOM 562 N N . TYR A 1 73 ? 11.626 16.326 8.895 1.00 68.19 73 TYR A N 1
ATOM 563 C CA . TYR A 1 73 ? 10.384 17.039 9.197 1.00 68.19 73 TYR A CA 1
ATOM 564 C C . TYR A 1 73 ? 9.281 16.109 9.702 1.00 68.19 73 TYR A C 1
ATOM 566 O O . TYR A 1 73 ? 8.576 16.472 10.639 1.00 68.19 73 TYR A O 1
ATOM 574 N N . PHE A 1 74 ? 9.146 14.909 9.136 1.00 77.81 74 PHE A N 1
ATOM 575 C CA . PHE A 1 74 ? 8.156 13.932 9.584 1.00 77.81 74 PHE A CA 1
ATOM 576 C C . PHE A 1 74 ? 8.457 13.432 11.002 1.00 77.81 74 PHE A C 1
ATOM 578 O O . PHE A 1 74 ? 7.561 13.403 11.840 1.00 77.81 74 PHE A O 1
ATOM 585 N N . THR A 1 75 ? 9.722 13.127 11.305 1.00 69.56 75 THR A N 1
ATOM 586 C CA . THR A 1 75 ? 10.161 12.730 12.652 1.00 69.56 75 THR A CA 1
ATOM 587 C C . THR A 1 75 ? 9.961 13.871 13.647 1.00 69.56 75 THR A C 1
ATOM 589 O O . THR A 1 75 ? 9.421 13.653 14.725 1.00 69.56 75 THR A O 1
ATOM 592 N N . MET A 1 76 ? 10.321 15.105 13.280 1.00 71.50 76 MET A N 1
ATOM 593 C CA . MET A 1 76 ? 10.103 16.278 14.130 1.00 71.50 76 MET A CA 1
ATOM 594 C C . MET A 1 76 ? 8.611 16.533 14.380 1.00 71.50 76 MET A C 1
ATOM 596 O O . MET A 1 76 ? 8.227 16.849 15.500 1.00 71.50 76 MET A O 1
ATOM 600 N N . PHE A 1 77 ? 7.760 16.357 13.366 1.00 76.12 77 PHE A N 1
ATOM 601 C CA . PHE A 1 77 ? 6.310 16.478 13.503 1.00 76.12 77 PHE A CA 1
ATOM 602 C C . PHE A 1 77 ? 5.726 15.390 14.412 1.00 76.12 77 PHE A C 1
ATOM 604 O O . PHE A 1 77 ? 4.915 15.703 15.273 1.00 76.12 77 PHE A O 1
ATOM 611 N N . LEU A 1 78 ? 6.169 14.136 14.281 1.00 67.75 78 LEU A N 1
ATOM 612 C CA . LEU A 1 78 ? 5.777 13.051 15.187 1.00 67.75 78 LEU A CA 1
ATOM 613 C C . LEU A 1 78 ? 6.174 13.338 16.638 1.00 67.75 78 LEU A C 1
ATOM 615 O O . LEU A 1 78 ? 5.331 13.221 17.519 1.00 67.75 78 LEU A O 1
ATOM 619 N N . VAL A 1 79 ? 7.409 13.787 16.878 1.00 67.88 79 VAL A N 1
ATOM 620 C CA . VAL A 1 79 ? 7.880 14.158 18.224 1.00 67.88 79 VAL A CA 1
ATOM 621 C C . VAL A 1 79 ? 7.068 15.324 18.802 1.00 67.88 79 VAL A C 1
ATOM 623 O O . VAL A 1 79 ? 6.735 15.315 19.983 1.00 67.88 79 VAL A O 1
ATOM 626 N N . LEU A 1 80 ? 6.707 16.312 17.976 1.00 64.00 80 LEU A N 1
ATOM 627 C CA . LEU A 1 80 ? 5.857 17.433 18.394 1.00 64.00 80 LEU A CA 1
ATOM 628 C C . LEU A 1 80 ? 4.399 17.027 18.651 1.00 64.00 80 LEU A C 1
ATOM 630 O O . LEU A 1 80 ? 3.746 17.656 19.472 1.00 64.00 80 LEU A O 1
ATOM 634 N N . MET 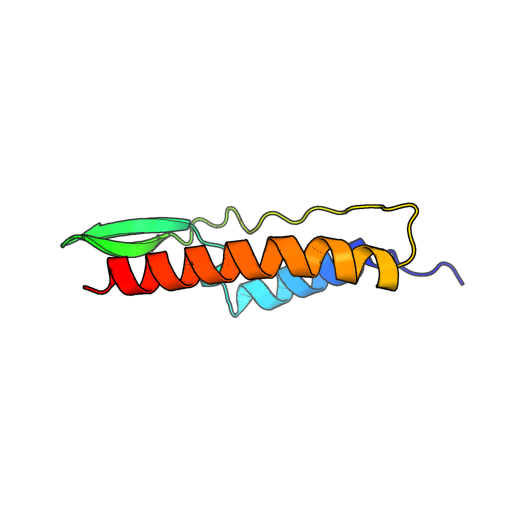A 1 81 ? 3.886 16.002 17.969 1.00 59.66 81 MET A N 1
ATOM 635 C CA . MET A 1 81 ? 2.537 15.466 18.194 1.00 59.66 81 MET A CA 1
ATOM 636 C C . MET A 1 81 ? 2.461 14.546 19.427 1.00 59.66 81 MET A C 1
ATOM 638 O O . MET A 1 81 ? 1.362 14.231 19.879 1.00 59.66 81 MET A O 1
ATOM 642 N N . GLU A 1 82 ? 3.605 14.113 19.966 1.00 59.34 82 GLU A N 1
ATOM 643 C CA . GLU A 1 82 ? 3.713 13.329 21.205 1.00 59.34 82 GLU A CA 1
ATOM 644 C C . GLU A 1 82 ? 3.936 14.184 22.476 1.00 59.34 82 GLU A C 1
ATOM 646 O O . GLU A 1 82 ? 4.019 13.616 23.566 1.00 59.34 82 GLU A O 1
ATOM 651 N N . SER A 1 83 ? 4.007 15.522 22.373 1.00 46.97 83 SER A N 1
ATOM 652 C CA . SER A 1 83 ? 4.119 16.465 23.513 1.00 46.97 83 SER A CA 1
ATOM 653 C C . SER A 1 83 ? 2.850 17.287 23.724 1.00 46.97 83 SER A C 1
ATOM 655 O O . SER A 1 83 ? 2.499 17.517 24.904 1.00 46.97 83 SER A O 1
#

Foldseek 3Di:
DPDPDPLVVVVVVQVVVCVVVQLVQFDWDQDPPRDTDTHSPPPGDDRDDDDDPDDPVVVCVVVVVVVVVVVVVVVVVVVVVVD

pLDDT: mean 83.11, std 13.38, range [46.34, 96.31]

Sequence (83 aa):
MEGKDPAKIIKDGLSKTLVFYHPLAGRFIEGPNKKLMVNCNGEGIMFIEGDASVELEKLGESINHHVHILIYYFTMFLVLMES

Organism: Solanum lycopersicum (NCBI:txid4081)

Secondary structure (DSSP, 8-state):
--PPPHHHHHHHHHHHHHHHTGGGGSEEEE-GGG-EEEE--S----------SS-HHHHHHHHHHHHHHHHHHHHHHHHHHT-

InterPro domains:
  IPR023213 Chloramphenicol acetyltransferase-like domain superfamily [G3DSA:3.30.559.10] (1-77)
  IPR050898 Plant acyltransferase [PTHR31147] (6-65)

Radius of gyration: 17.57 Å; chains: 1; bounding box: 36×33×45 Å